Protein 2IBL (pdb70)

InterPro domains:
  IPR012473 Fibritin C-terminal [PF07921] (373-482)
  IPR012473 Fibritin C-terminal [PR01880] (372-398)
  IPR012473 Fibritin C-terminal [PR01880] (399-420)
  IPR012473 Fibritin C-terminal [PR01880] (421-442)
  IPR012473 Fibritin C-terminal [PR01880] (443-462)
  IPR012473 Fibritin C-terminal [PR01880] (463-484)

Secondary structure (DSSP, 8-state):
----PPPSEESSS--TT-EE-----TTS-----SSSS---STTTHHHHHHHHHHHHHHHHHHHHHHHHHHHHHHHHHHHTS-PPPPPP-SS--EEEETTEEEEGGGG-

Organism: Enterobacteria phage Ox2 (NCBI:txid10691)

CATH classification: 1.20.5.320

Sequence (108 aa):
DIVLNDLPFVDGPPAEGQSRISWIKNGEEILGADTQYGSEGSMNRPTVSVLRNVEVLDKNIGILKTSLETANSDIKTIQEAGYIPEAPRDGQAYVRKDGEWVLLSTFL

Radius of gyration: 30.17 Å; Cα contacts (8 Å, |Δi|>4): 89; chains: 1; bounding box: 29×30×96 Å

Structure (mmCIF, N/CA/C/O backbone):
data_2IBL
#
_entry.id   2IBL
#
_cell.length_a   53.677
_cell.length_b   53.677
_cell.length_c   106.458
_cell.angle_alpha   90.000
_cell.angle_beta   90.000
_cell.angle_gamma   120.000
#
_symmetry.space_group_name_H-M   'P 63'
#
loop_
_entity.id
_entity.type
_entity.pdbx_description
1 polymer Fibritin
2 water water
#
loop_
_atom_site.group_PDB
_atom_site.id
_atom_site.type_symbol
_atom_site.label_atom_id
_atom_site.label_alt_id
_atom_site.label_comp_id
_atom_site.label_asym_id
_atom_site.label_entity_id
_atom_site.label_seq_id
_atom_site.pdbx_PDB_ins_code
_atom_site.Cartn_x
_atom_site.Cartn_y
_atom_site.Cartn_z
_atom_site.occupancy
_atom_site.B_iso_or_equiv
_atom_site.auth_seq_id
_atom_site.auth_comp_id
_atom_site.auth_asym_id
_atom_site.auth_atom_id
_atom_site.pdbx_PDB_model_num
ATOM 1 N N . ASP A 1 13 ? 13.651 -16.599 7.174 1.00 27.00 2 ASP A N 1
ATOM 2 C CA . ASP A 1 13 ? 14.650 -17.134 6.209 1.00 26.15 2 ASP A CA 1
ATOM 3 C C . ASP A 1 13 ? 14.813 -16.186 5.022 1.00 25.50 2 ASP A C 1
ATOM 4 O O . ASP A 1 13 ? 13.959 -15.336 4.761 1.00 26.20 2 ASP A O 1
ATOM 9 N N . ILE A 1 14 ? 15.920 -16.347 4.305 1.00 23.55 3 ILE A N 1
ATOM 10 C CA . ILE A 1 14 ? 16.352 -15.369 3.320 1.00 22.52 3 ILE A CA 1
ATOM 11 C C . ILE A 1 14 ? 15.655 -15.618 1.989 1.00 21.66 3 ILE A C 1
ATOM 12 O O . ILE A 1 14 ? 15.636 -16.746 1.496 1.00 22.77 3 ILE A O 1
ATOM 17 N N . VAL A 1 15 ? 15.084 -14.560 1.419 1.00 20.80 4 VAL A N 1
ATOM 18 C CA . VAL A 1 15 ? 14.357 -14.659 0.157 1.00 20.15 4 VAL A CA 1
ATOM 19 C C . VAL A 1 15 ? 15.220 -14.112 -0.973 1.00 18.97 4 VAL A C 1
ATOM 20 O O . VAL A 1 15 ? 15.565 -12.934 -0.987 1.00 19.03 4 VAL A O 1
ATOM 24 N N . LEU A 1 16 ? 15.573 -14.994 -1.904 1.00 17.87 5 LEU A N 1
ATOM 25 C CA . LEU A 1 16 ? 16.372 -14.634 -3.073 1.00 17.49 5 LEU A CA 1
ATOM 26 C C . LEU A 1 16 ? 15.508 -14.665 -4.327 1.00 17.42 5 LEU A C 1
ATOM 27 O O . LEU A 1 16 ? 14.413 -15.239 -4.340 1.00 18.78 5 LEU A O 1
ATOM 32 N N . ASN A 1 17 ? 16.004 -14.023 -5.376 1.00 16.93 6 ASN A N 1
ATOM 33 C CA . ASN A 1 17 ? 15.340 -14.011 -6.675 1.00 17.42 6 ASN A CA 1
ATOM 34 C C . ASN A 1 17 ? 15.680 -15.283 -7.444 1.00 16.93 6 ASN A C 1
ATOM 35 O O . ASN A 1 17 ? 16.838 -15.698 -7.477 1.00 17.13 6 ASN A O 1
ATOM 40 N N . ASP A 1 18 ? 14.684 -15.906 -8.070 1.00 17.03 7 ASP A N 1
ATOM 41 C CA . ASP A 1 18 ? 14.937 -17.011 -8.994 1.00 16.74 7 ASP A CA 1
ATOM 42 C C . ASP A 1 18 ? 15.550 -16.465 -10.282 1.00 15.81 7 ASP A C 1
ATOM 43 O O . ASP A 1 18 ? 15.290 -15.326 -10.676 1.00 16.31 7 ASP A O 1
ATOM 48 N N . LEU A 1 19 ? 16.370 -17.272 -10.940 1.00 14.81 8 LEU A N 1
ATOM 49 C CA . LEU A 1 19 ? 16.922 -16.868 -12.231 1.00 14.28 8 LEU A CA 1
ATOM 50 C C . LEU A 1 19 ? 15.804 -16.776 -13.264 1.00 13.36 8 LEU A C 1
ATOM 51 O O . LEU A 1 19 ? 14.968 -17.666 -13.337 1.00 13.77 8 LEU A O 1
ATOM 56 N N . PRO A 1 20 ? 15.747 -15.677 -14.028 1.00 12.44 9 PRO A N 1
ATOM 57 C CA . PRO A 1 20 ? 14.655 -15.507 -14.998 1.00 12.62 9 PRO A CA 1
ATOM 58 C C . PRO A 1 20 ? 14.696 -16.404 -16.231 1.00 12.22 9 PRO A C 1
ATOM 59 O O . PRO A 1 20 ? 13.660 -16.598 -16.856 1.00 12.43 9 PRO A O 1
ATOM 63 N N . PHE A 1 21 ? 15.857 -16.948 -16.582 1.00 12.11 10 PHE A N 1
ATOM 64 C CA . PHE A 1 21 ? 15.988 -17.789 -17.776 1.00 12.33 10 PHE A CA 1
ATOM 65 C C . PHE A 1 21 ? 16.635 -19.118 -17.451 1.00 12.11 10 PHE A C 1
ATOM 66 O O . PHE A 1 21 ? 17.612 -19.179 -16.705 1.00 12.35 10 PHE A O 1
ATOM 74 N N . VAL A 1 22 ? 16.073 -20.184 -18.010 1.00 12.14 11 VAL A N 1
ATOM 75 C CA . VAL A 1 22 ? 16.595 -21.529 -17.790 1.00 12.64 11 VAL A CA 1
ATOM 76 C C . VAL A 1 22 ? 16.702 -22.290 -19.104 1.00 12.43 11 VAL A C 1
ATOM 77 O O . VAL A 1 22 ? 15.909 -22.087 -20.026 1.00 12.97 11 VAL A O 1
ATOM 81 N N . ASP A 1 23 ? 17.694 -23.173 -19.172 1.00 12.59 12 ASP A N 1
ATOM 82 C CA . ASP A 1 23 ? 17.872 -24.089 -20.302 1.00 13.22 12 ASP A CA 1
ATOM 83 C C . ASP A 1 23 ? 17.155 -25.404 -20.010 1.00 14.01 12 ASP A C 1
ATOM 84 O O . ASP A 1 23 ? 17.775 -26.455 -19.833 1.00 16.28 12 ASP A O 1
ATOM 89 N N . GLY A 1 24 ? 15.838 -25.328 -19.953 1.00 14.59 13 GLY A N 1
ATOM 90 C CA . GLY A 1 24 ? 15.011 -26.468 -19.608 1.00 14.32 13 GLY A CA 1
ATOM 91 C C . GLY A 1 24 ? 13.630 -25.949 -19.298 1.00 14.43 13 GLY A C 1
ATOM 92 O O . GLY A 1 24 ? 13.365 -24.752 -19.431 1.00 13.95 13 GLY A O 1
ATOM 93 N N . PRO A 1 25 ? 12.733 -26.843 -18.875 1.00 14.38 14 PRO A N 1
ATOM 94 C CA . PRO A 1 25 ? 11.389 -26.410 -18.522 1.00 14.31 14 PRO A CA 1
ATOM 95 C C . PRO A 1 25 ? 11.396 -25.358 -17.412 1.00 14.01 14 PRO A C 1
ATOM 96 O O . PRO A 1 25 ? 12.035 -25.561 -16.386 1.00 14.39 14 PRO A O 1
ATOM 100 N N . PRO A 1 26 ? 10.721 -24.225 -17.633 1.00 13.57 15 PRO A N 1
ATOM 101 C CA . PRO A 1 26 ? 10.704 -23.184 -16.603 1.00 13.65 15 PRO A CA 1
ATOM 102 C C . PRO A 1 26 ? 9.703 -23.414 -15.464 1.00 13.41 15 PRO A C 1
ATOM 103 O O . PRO A 1 26 ? 8.630 -24.004 -15.668 1.00 13.51 15 PRO A O 1
ATOM 107 N N . ALA A 1 27 ? 10.064 -22.927 -14.280 1.00 13.74 16 ALA A N 1
ATOM 108 C CA . ALA A 1 27 ? 9.144 -22.812 -13.152 1.00 14.33 16 ALA A CA 1
ATOM 109 C C . ALA A 1 27 ? 8.602 -21.386 -13.113 1.00 14.60 16 ALA A C 1
ATOM 110 O O . ALA A 1 27 ? 8.918 -20.555 -13.977 1.00 14.49 16 ALA A O 1
ATOM 112 N N . GLU A 1 28 ? 7.776 -21.101 -12.110 1.00 15.52 17 GLU A N 1
ATOM 113 C CA . GLU A 1 28 ? 7.175 -19.778 -11.980 1.00 16.57 17 GLU A CA 1
ATOM 114 C C . GLU A 1 28 ? 8.215 -18.660 -12.045 1.00 16.25 17 GLU A C 1
ATOM 115 O O . GLU A 1 28 ? 9.296 -18.752 -11.459 1.00 16.52 17 GLU A O 1
ATOM 121 N N . GLY A 1 29 ? 7.876 -17.618 -12.785 1.00 15.94 18 GLY A N 1
ATOM 122 C CA . GLY A 1 29 ? 8.754 -16.460 -12.933 1.00 15.74 18 GLY A CA 1
ATOM 123 C C . GLY A 1 29 ? 9.917 -16.681 -13.884 1.00 15.71 18 GLY A C 1
ATOM 124 O O . GLY A 1 29 ? 10.779 -15.814 -14.012 1.00 17.35 18 GLY A O 1
ATOM 125 N N . GLN A 1 30 ? 9.954 -17.831 -14.554 1.00 14.53 19 GLN A N 1
ATOM 126 C CA . GLN A 1 30 ? 11.039 -18.157 -15.471 1.00 14.23 19 GLN A CA 1
ATOM 127 C C . GLN A 1 30 ? 10.547 -18.354 -16.890 1.00 14.34 19 GLN A C 1
ATOM 128 O O . GLN A 1 30 ? 9.383 -18.688 -17.132 1.00 14.22 19 GLN A O 1
ATOM 134 N N . SER A 1 31 ? 11.461 -18.150 -17.828 1.00 14.36 20 SER A N 1
ATOM 135 C CA . SER A 1 31 ? 11.240 -18.438 -19.233 1.00 15.33 20 SER A CA 1
ATOM 136 C C . SER A 1 31 ? 12.350 -19.348 -19.723 1.00 14.79 20 SER A C 1
ATOM 137 O O . SER A 1 31 ? 13.465 -19.324 -19.203 1.00 14.53 20 SER A O 1
ATOM 140 N N . ARG A 1 32 ? 12.050 -20.142 -20.737 1.00 15.25 21 ARG A N 1
ATOM 141 C CA . ARG A 1 32 ? 13.034 -21.014 -21.339 1.00 15.49 21 ARG A CA 1
ATOM 142 C C . ARG A 1 32 ? 13.880 -20.214 -22.317 1.00 15.23 21 ARG A C 1
ATOM 143 O O . ARG A 1 32 ? 13.356 -19.518 -23.176 1.00 16.40 21 ARG A O 1
ATOM 151 N N . ILE A 1 33 ? 15.197 -20.312 -22.183 1.00 14.95 22 ILE A N 1
ATOM 152 C CA . ILE A 1 33 ? 16.114 -19.632 -23.094 1.00 15.01 22 ILE A CA 1
ATOM 153 C C . ILE A 1 33 ? 15.900 -20.122 -24.525 1.00 15.33 22 ILE A C 1
ATOM 154 O O . ILE A 1 33 ? 15.627 -21.304 -24.747 1.00 16.33 22 ILE A O 1
ATOM 16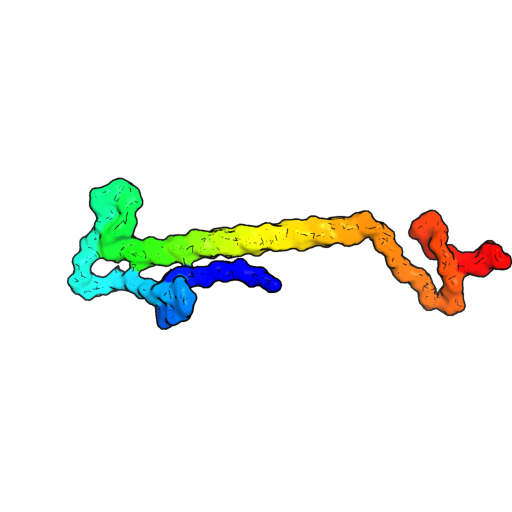3 N N . SER A 1 34 ? 16.007 -19.205 -25.481 1.00 15.49 23 SER A N 1
ATOM 164 C CA . SER A 1 34 ? 15.845 -19.534 -26.890 1.00 15.64 23 SER A CA 1
ATOM 165 C C . SER A 1 34 ? 17.198 -19.476 -27.587 1.00 15.36 23 SER A C 1
ATOM 166 O O . SER A 1 34 ? 17.693 -18.405 -27.928 1.00 15.17 23 SER A O 1
ATOM 169 N N . TRP A 1 35 ? 17.802 -20.638 -27.776 1.00 14.96 24 TRP A N 1
ATOM 170 C CA . TRP A 1 35 ? 19.084 -20.736 -28.455 1.00 15.23 24 TRP A CA 1
ATOM 171 C C . TRP A 1 35 ? 18.932 -20.394 -29.935 1.00 15.38 24 TRP A C 1
ATOM 172 O O . TRP A 1 35 ? 17.829 -20.435 -30.490 1.00 15.85 24 TRP A O 1
ATOM 183 N N . ILE A 1 36 ? 20.040 -20.040 -30.570 1.00 15.93 25 ILE A N 1
ATOM 184 C CA . ILE A 1 36 ? 20.022 -19.694 -31.988 1.00 17.04 25 ILE A CA 1
ATOM 185 C C . ILE A 1 36 ? 19.730 -20.962 -32.788 1.00 17.82 25 ILE A C 1
ATOM 186 O O . ILE A 1 36 ? 20.342 -22.006 -32.555 1.00 16.90 25 ILE A O 1
ATOM 191 N N . LYS A 1 37 ? 18.777 -20.865 -33.711 1.00 19.38 26 LYS A N 1
ATOM 192 C CA . LYS A 1 37 ? 18.321 -22.018 -34.480 1.00 20.94 26 LYS A CA 1
ATOM 193 C C . LYS A 1 37 ? 18.744 -21.911 -35.940 1.00 21.82 26 LYS A C 1
ATOM 194 O O . LYS A 1 37 ? 18.718 -20.834 -36.526 1.00 22.20 26 LYS A O 1
ATOM 200 N N . ASN A 1 38 ? 19.133 -23.036 -36.526 1.00 23.06 27 ASN A N 1
ATOM 201 C CA . ASN A 1 38 ? 19.329 -23.090 -37.972 1.00 24.05 27 ASN A CA 1
ATOM 202 C C . ASN A 1 38 ? 18.027 -22.723 -38.680 1.00 24.82 27 ASN A C 1
ATOM 203 O O . ASN A 1 38 ? 16.948 -23.133 -38.256 1.00 25.35 27 ASN A O 1
ATOM 208 N N . GLY A 1 39 ? 18.132 -21.905 -39.723 1.00 25.81 28 GLY A N 1
ATOM 209 C CA . GLY A 1 39 ? 16.961 -21.485 -40.486 1.00 26.26 28 GLY A CA 1
ATOM 210 C C . GLY A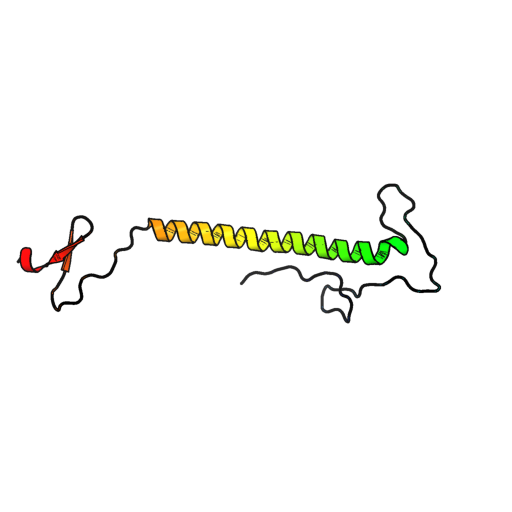 1 39 ? 16.439 -20.103 -40.139 1.00 26.94 28 GLY A C 1
ATOM 211 O O . GLY A 1 39 ? 15.836 -19.444 -40.986 1.00 27.90 28 GLY A O 1
ATOM 212 N N . GLU A 1 40 ? 16.653 -19.647 -38.905 1.00 26.98 29 GLU A N 1
ATOM 213 C CA . GLU A 1 40 ? 16.198 -18.310 -38.534 1.00 26.81 29 GLU A CA 1
ATOM 214 C C . GLU A 1 40 ? 17.187 -17.275 -39.062 1.00 26.98 29 GLU A C 1
ATOM 215 O O . GLU A 1 40 ? 18.363 -17.576 -39.280 1.00 26.81 29 GLU A O 1
ATOM 221 N N . GLU A 1 41 ? 16.699 -16.058 -39.276 1.00 27.62 30 GLU A N 1
ATOM 222 C CA . GLU A 1 41 ? 17.539 -14.975 -39.770 1.00 27.79 30 GLU A CA 1
ATOM 223 C C . GLU A 1 41 ? 18.578 -14.611 -38.710 1.00 27.60 30 GLU A C 1
ATOM 224 O O . GLU A 1 41 ? 18.236 -14.438 -37.539 1.00 27.94 30 GLU A O 1
ATOM 230 N N . ILE A 1 42 ? 19.837 -14.523 -39.131 1.00 27.34 31 ILE A N 1
ATOM 231 C CA . ILE A 1 42 ? 20.955 -14.216 -38.239 1.00 27.08 31 ILE A CA 1
ATOM 232 C C . ILE A 1 42 ? 21.185 -12.707 -38.227 1.00 26.61 31 ILE A C 1
ATOM 233 O O . ILE A 1 42 ? 21.691 -12.143 -39.198 1.00 27.03 31 ILE A O 1
ATOM 238 N N . LEU A 1 43 ? 20.806 -12.063 -37.122 1.00 25.59 32 LEU A N 1
ATOM 239 C CA . LEU A 1 43 ? 20.777 -10.601 -37.029 1.00 24.90 32 LEU A CA 1
ATOM 240 C C . LEU A 1 43 ? 21.394 -10.083 -35.737 1.00 23.89 32 LEU A C 1
ATOM 241 O O . LEU A 1 43 ? 21.443 -10.791 -34.729 1.00 23.46 32 LEU A O 1
ATOM 246 N N . GLY A 1 44 ? 21.859 -8.837 -35.784 1.00 22.82 33 GLY A N 1
ATOM 247 C CA . GLY A 1 44 ? 22.301 -8.105 -34.602 1.00 22.32 33 GLY A CA 1
ATOM 248 C C . GLY A 1 44 ? 21.393 -6.917 -34.328 1.00 21.39 33 GLY A C 1
ATOM 249 O O . GLY A 1 44 ? 20.226 -6.898 -34.737 1.00 21.17 33 GLY A O 1
ATOM 250 N N . ALA A 1 45 ? 21.937 -5.924 -33.630 1.00 20.97 34 ALA A N 1
ATOM 251 C CA . ALA A 1 45 ? 21.182 -4.743 -33.218 1.00 21.41 34 ALA A CA 1
ATOM 252 C C . ALA A 1 45 ? 21.293 -3.611 -34.236 1.00 21.53 34 ALA A C 1
ATOM 253 O O . ALA A 1 45 ? 22.261 -3.533 -34.989 1.00 21.30 34 ALA A O 1
ATOM 255 N N . ASP A 1 46 ? 20.296 -2.731 -34.229 1.00 22.14 35 ASP A N 1
ATOM 256 C CA . ASP A 1 46 ? 20.230 -1.613 -35.175 1.00 22.54 35 ASP A CA 1
ATOM 257 C C . ASP A 1 46 ? 20.535 -0.251 -34.540 1.00 22.54 35 ASP A C 1
ATOM 258 O O . ASP A 1 46 ? 20.486 0.768 -35.230 1.00 22.68 35 ASP A O 1
ATOM 263 N N . THR A 1 47 ? 20.833 -0.229 -33.242 1.00 22.04 36 THR A N 1
ATOM 264 C CA . THR A 1 47 ? 21.292 0.983 -32.559 1.00 21.92 36 THR A CA 1
ATOM 265 C C . THR A 1 47 ? 22.589 0.695 -31.822 1.00 21.87 36 THR A C 1
ATOM 266 O O . THR A 1 47 ? 22.973 -0.466 -31.666 1.00 21.69 36 THR A O 1
ATOM 270 N N . GLN A 1 48 ? 23.255 1.740 -31.339 1.00 21.58 37 GLN A N 1
ATOM 271 C CA . GLN A 1 48 ? 24.577 1.560 -30.741 1.00 22.15 37 GLN A CA 1
ATOM 272 C C . GLN A 1 48 ? 24.534 0.840 -29.396 1.00 21.86 37 GLN A C 1
ATOM 273 O O . GLN A 1 48 ? 25.526 0.227 -29.002 1.00 22.78 37 GLN A O 1
ATOM 284 N N . TYR A 1 49 ? 23.404 0.897 -28.699 1.00 21.41 38 TYR A N 1
ATOM 285 C CA . TYR A 1 49 ? 23.301 0.216 -27.400 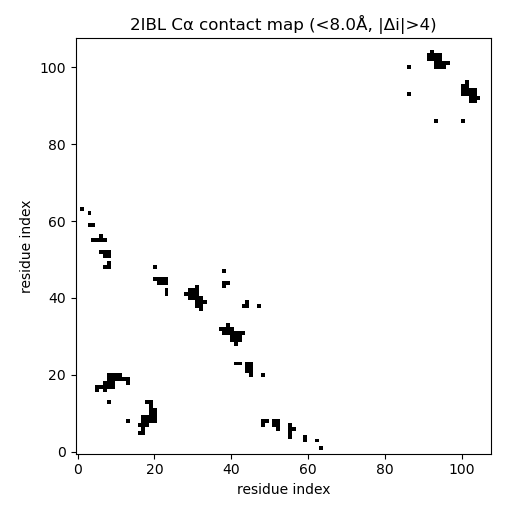1.00 21.20 38 TYR A CA 1
ATOM 286 C C . TYR A 1 49 ? 22.165 -0.811 -27.297 1.00 20.44 38 TYR A C 1
ATOM 287 O O . TYR A 1 49 ? 21.989 -1.427 -26.243 1.00 20.68 38 TYR A O 1
ATOM 296 N N . GLY A 1 50 ? 21.433 -1.040 -28.382 1.00 18.89 39 GLY A N 1
ATOM 297 C CA . GLY A 1 50 ? 20.387 -2.057 -28.397 1.00 18.39 39 GLY A CA 1
ATOM 298 C C . GLY A 1 50 ? 20.959 -3.461 -28.345 1.00 17.45 39 GLY A C 1
ATOM 299 O O . GLY A 1 50 ? 22.098 -3.690 -28.732 1.00 16.77 39 GLY A O 1
ATOM 300 N N . SER A 1 51 ? 20.154 -4.397 -27.861 1.00 17.07 40 SER A N 1
ATOM 301 C CA . SER A 1 51 ? 20.587 -5.780 -27.711 1.00 17.21 40 SER A CA 1
ATOM 302 C C . SER A 1 51 ? 19.762 -6.746 -28.548 1.00 17.26 40 SER A C 1
ATOM 303 O O . SER A 1 51 ? 19.822 -7.953 -28.334 1.00 16.87 40 SER A O 1
ATOM 306 N N . GLU A 1 52 ? 19.001 -6.229 -29.509 1.00 17.75 41 GLU A N 1
ATOM 307 C CA . GLU A 1 52 ? 18.135 -7.081 -30.314 1.00 18.50 41 GLU A CA 1
ATOM 308 C C . GLU A 1 52 ? 18.935 -7.894 -31.331 1.00 18.26 41 GLU A C 1
ATOM 309 O O . GLU A 1 52 ? 20.119 -7.641 -31.567 1.00 17.65 41 GLU A O 1
ATOM 315 N N . GLY A 1 53 ? 18.272 -8.884 -31.917 1.00 18.26 42 GLY A N 1
ATOM 316 C CA . GLY A 1 53 ? 18.875 -9.723 -32.940 1.00 18.53 42 GLY A CA 1
ATOM 317 C C . GLY A 1 53 ? 19.211 -11.100 -32.410 1.00 18.31 42 GLY A C 1
ATOM 318 O O . GLY A 1 53 ? 19.671 -11.251 -31.267 1.00 17.75 42 GLY A O 1
ATOM 319 N N . SER A 1 54 ? 18.996 -12.108 -33.252 1.00 18.38 43 SER A N 1
ATOM 320 C CA . SER A 1 54 ? 19.210 -13.497 -32.873 1.00 18.69 43 SER A CA 1
ATOM 321 C C . SER A 1 54 ? 20.634 -13.769 -32.386 1.00 18.49 43 SER A C 1
ATOM 322 O O . SER A 1 54 ? 20.827 -14.560 -31.469 1.00 18.36 43 SER A O 1
ATOM 325 N N . MET A 1 55 ? 21.631 -13.115 -32.976 1.00 18.40 44 MET A N 1
ATOM 326 C CA . MET A 1 55 ? 23.025 -13.330 -32.567 1.00 18.69 44 MET A CA 1
ATOM 327 C C . MET A 1 55 ? 23.297 -12.937 -31.114 1.00 17.24 44 MET A C 1
ATOM 328 O O . MET A 1 55 ? 24.216 -13.465 -30.498 1.00 16.97 44 MET A O 1
ATOM 333 N N . ASN A 1 56 ? 22.504 -12.010 -30.585 1.00 15.67 45 ASN A N 1
ATOM 334 C CA . ASN A 1 56 ? 22.638 -11.561 -29.198 1.00 15.37 45 ASN A CA 1
ATOM 335 C C . ASN A 1 56 ? 21.715 -12.289 -28.229 1.00 14.95 45 ASN A C 1
ATOM 336 O O . ASN A 1 56 ? 21.923 -12.224 -27.019 1.00 14.65 45 ASN A O 1
ATOM 341 N N . ARG A 1 57 ? 20.703 -12.976 -28.749 1.00 14.93 46 ARG A N 1
ATOM 342 C CA . ARG A 1 57 ? 19.534 -13.324 -27.943 1.00 14.90 46 ARG A CA 1
ATOM 343 C C . ARG A 1 57 ? 19.824 -14.205 -26.715 1.00 14.53 46 ARG A C 1
ATOM 344 O O . ARG A 1 57 ? 19.466 -13.826 -25.602 1.00 14.05 46 ARG A O 1
ATOM 352 N N . PRO A 1 58 ? 20.444 -15.379 -26.903 1.00 14.40 47 PRO A N 1
ATOM 353 C CA . PRO A 1 58 ? 20.703 -16.172 -25.696 1.00 14.36 47 PRO A CA 1
ATOM 354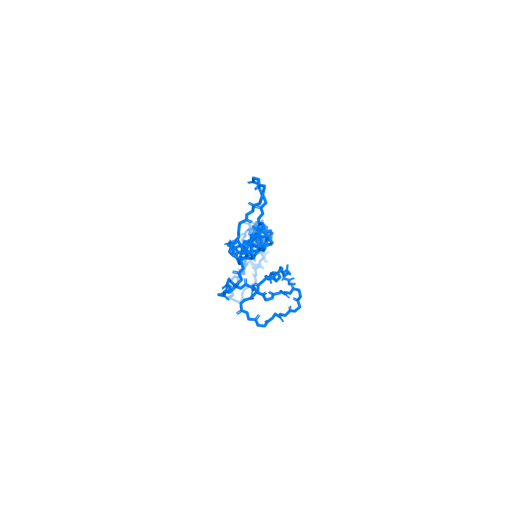 C C . PRO A 1 58 ? 21.690 -15.510 -24.730 1.00 13.58 47 PRO A C 1
ATOM 355 O O . PRO A 1 58 ? 21.553 -15.662 -23.517 1.00 13.20 47 PRO A O 1
ATOM 359 N N . THR A 1 59 ? 22.662 -14.770 -25.258 1.00 13.16 48 THR A N 1
ATOM 360 C CA . THR A 1 59 ? 23.622 -14.068 -24.411 1.00 12.91 48 THR A CA 1
ATOM 361 C C . THR A 1 59 ? 22.946 -13.009 -23.535 1.00 11.98 48 THR A C 1
ATOM 362 O O . THR A 1 59 ? 23.294 -12.862 -22.369 1.00 11.62 48 THR A O 1
ATOM 366 N N . VAL A 1 60 ? 21.967 -12.299 -24.093 1.00 11.55 49 VAL A N 1
ATOM 367 C CA . VAL A 1 60 ? 21.168 -11.349 -23.325 1.00 11.96 49 VAL A CA 1
ATOM 368 C C . VAL A 1 60 ? 20.484 -12.053 -22.155 1.00 11.35 49 VAL A C 1
ATOM 369 O O . VAL A 1 60 ? 20.503 -11.570 -21.024 1.00 10.99 49 VAL A O 1
ATOM 373 N N . SER A 1 61 ? 19.884 -13.205 -22.419 1.00 11.34 50 SER A N 1
ATOM 374 C CA . SER A 1 61 ? 19.219 -13.955 -21.359 1.00 11.31 50 SER A CA 1
ATOM 375 C C . SER A 1 61 ? 20.191 -14.419 -20.266 1.00 10.69 50 SER A C 1
ATOM 376 O O . SER A 1 61 ? 19.871 -14.367 -19.077 1.00 10.25 50 SER A O 1
ATOM 379 N N . VAL A 1 62 ? 21.380 -14.864 -20.660 1.00 10.45 51 VAL A N 1
ATOM 380 C CA . VAL A 1 62 ? 22.384 -15.239 -19.683 1.00 10.21 51 VAL A CA 1
ATOM 381 C C . VAL A 1 62 ? 22.786 -14.017 -18.848 1.00 10.04 51 VAL A C 1
ATOM 382 O O . VAL A 1 62 ? 22.940 -14.124 -17.632 1.00 9.97 51 VAL A O 1
ATOM 386 N N . LEU A 1 63 ? 22.917 -12.851 -19.484 1.00 9.84 52 LEU A N 1
ATOM 387 C CA . LEU A 1 63 ? 23.210 -11.630 -18.736 1.00 10.25 52 LEU A CA 1
ATOM 388 C C . LEU A 1 63 ? 22.089 -11.276 -17.755 1.00 9.89 52 LEU A C 1
ATOM 389 O O . LEU A 1 63 ? 22.366 -10.854 -16.639 1.00 9.94 52 LEU A O 1
ATOM 394 N N . ARG A 1 64 ? 20.830 -11.446 -18.154 1.00 9.84 53 ARG A N 1
ATOM 395 C CA . ARG A 1 64 ? 19.726 -11.227 -17.217 1.00 10.12 53 ARG A CA 1
ATOM 396 C C . ARG A 1 64 ? 19.919 -12.085 -15.963 1.00 9.77 53 ARG A C 1
ATOM 397 O O . ARG A 1 64 ? 19.695 -11.635 -14.837 1.00 10.34 53 ARG A O 1
ATOM 405 N N . ASN A 1 65 ? 20.338 -13.328 -16.160 1.00 9.60 54 ASN A N 1
ATOM 406 C CA . ASN A 1 65 ? 20.621 -14.196 -15.029 1.00 9.65 54 ASN A CA 1
ATOM 407 C C . ASN A 1 65 ? 21.771 -13.682 -14.169 1.00 9.46 54 ASN A C 1
ATOM 408 O O . ASN A 1 65 ? 21.697 -13.711 -12.942 1.00 9.82 54 ASN A O 1
ATOM 413 N N . VAL A 1 66 ? 22.838 -13.234 -14.820 1.00 9.26 55 VAL A N 1
ATOM 414 C CA . VAL A 1 66 ? 23.989 -12.681 -14.114 1.00 9.92 55 VAL A CA 1
ATOM 415 C C . VAL A 1 66 ? 23.613 -11.476 -13.250 1.00 10.00 55 VAL A C 1
ATOM 416 O O . VAL A 1 66 ? 24.086 -11.353 -12.123 1.00 10.04 55 VAL A O 1
ATOM 420 N N . GLU A 1 67 ? 22.763 -10.595 -13.775 1.00 9.89 56 GLU A N 1
ATOM 421 C CA . GLU A 1 67 ? 22.301 -9.437 -13.012 1.00 10.42 56 GLU A CA 1
ATOM 422 C C . GLU A 1 67 ? 21.547 -9.866 -11.754 1.00 10.54 56 GLU A C 1
ATOM 423 O O . GLU A 1 67 ? 21.708 -9.276 -10.690 1.00 11.49 56 GLU A O 1
ATOM 429 N N . VAL A 1 68 ? 20.721 -10.897 -11.872 1.00 10.36 57 VAL A N 1
ATOM 430 C CA . VAL A 1 68 ? 19.983 -11.425 -10.727 1.00 11.02 57 VAL A CA 1
ATOM 431 C C . VAL A 1 68 ? 20.919 -12.090 -9.700 1.00 10.75 57 VAL A C 1
ATOM 432 O O . VAL A 1 68 ? 20.745 -11.910 -8.493 1.00 11.09 57 VAL A O 1
ATOM 436 N N . LEU A 1 69 ? 21.920 -12.827 -10.167 1.00 10.76 58 LEU A N 1
ATOM 437 C CA . LEU A 1 69 ? 22.913 -13.396 -9.252 1.00 11.09 58 LEU A CA 1
ATOM 438 C C . LEU A 1 69 ? 23.631 -12.306 -8.458 1.00 11.00 58 LEU A C 1
ATOM 439 O O . LEU A 1 69 ? 23.852 -12.447 -7.255 1.00 10.81 58 LEU A O 1
ATOM 444 N N . ASP A 1 70 ? 23.992 -11.221 -9.138 1.00 11.00 59 ASP A N 1
ATOM 445 C CA . ASP A 1 70 ? 24.626 -10.080 -8.486 1.00 11.62 59 ASP A CA 1
ATOM 446 C C . ASP A 1 70 ? 23.733 -9.520 -7.381 1.00 11.84 59 ASP A C 1
ATOM 447 O O . ASP A 1 70 ? 24.198 -9.251 -6.278 1.00 12.12 59 ASP A O 1
ATOM 452 N N . LYS A 1 71 ? 22.447 -9.371 -7.665 1.00 12.01 60 LYS A N 1
ATOM 453 C CA . LYS A 1 71 ? 21.506 -8.901 -6.648 1.00 13.10 60 LYS A CA 1
ATOM 454 C C . LYS A 1 71 ? 21.384 -9.879 -5.480 1.00 12.06 60 LYS A C 1
ATOM 455 O O . LYS A 1 71 ? 21.336 -9.470 -4.322 1.00 12.30 60 LYS A O 1
ATOM 461 N N . ASN A 1 72 ? 21.328 -11.171 -5.784 1.00 11.27 61 ASN A N 1
ATOM 462 C CA . ASN A 1 72 ? 21.238 -12.188 -4.727 1.00 11.49 61 ASN A CA 1
ATOM 463 C C . ASN A 1 72 ? 22.463 -12.204 -3.811 1.00 11.48 61 ASN A C 1
ATOM 464 O O . ASN A 1 72 ? 22.337 -12.348 -2.591 1.00 11.78 61 ASN A O 1
ATOM 469 N N . ILE A 1 73 ? 23.643 -12.035 -4.398 1.00 11.60 62 ILE A N 1
ATOM 470 C CA . ILE A 1 73 ? 24.863 -11.912 -3.619 1.00 11.94 62 ILE A CA 1
ATOM 471 C C . ILE A 1 73 ? 24.768 -10.703 -2.685 1.00 12.16 62 ILE A C 1
ATOM 472 O O . ILE A 1 73 ? 25.182 -10.782 -1.530 1.00 12.48 62 ILE A O 1
ATOM 477 N N . GLY A 1 74 ? 24.194 -9.603 -3.166 1.00 12.38 63 GLY A N 1
ATOM 478 C CA . GLY A 1 74 ? 23.986 -8.421 -2.334 1.00 12.71 63 GLY A CA 1
ATOM 479 C C . GLY A 1 74 ? 23.043 -8.675 -1.164 1.00 12.89 63 GLY A C 1
ATOM 480 O O . GLY A 1 74 ? 23.258 -8.167 -0.061 1.00 13.53 63 GLY A O 1
ATOM 481 N N . ILE A 1 75 ? 21.996 -9.462 -1.387 1.00 13.26 64 ILE A N 1
ATOM 482 C CA . ILE A 1 75 ? 21.064 -9.807 -0.318 1.00 13.41 64 ILE A CA 1
ATOM 483 C C . ILE A 1 75 ? 21.783 -10.628 0.758 1.00 13.05 64 ILE A C 1
ATOM 484 O O . ILE A 1 75 ? 21.636 -10.376 1.965 1.00 13.32 64 ILE A O 1
ATOM 489 N N . LEU A 1 76 ? 22.590 -11.592 0.329 1.00 13.04 65 LEU A N 1
ATOM 490 C CA . LEU A 1 76 ? 23.381 -12.373 1.284 1.00 13.05 65 LEU A CA 1
ATOM 491 C C . LEU A 1 76 ? 24.385 -11.507 2.035 1.00 12.90 65 LEU A C 1
ATOM 492 O O . LEU A 1 76 ? 24.556 -11.659 3.248 1.00 12.97 65 LEU A O 1
ATOM 497 N N . LYS A 1 77 ? 25.024 -10.583 1.326 1.00 13.24 66 LYS A N 1
ATOM 498 C CA . LYS A 1 77 ? 25.995 -9.684 1.946 1.00 13.76 66 LYS A CA 1
ATOM 499 C C . LYS A 1 77 ? 25.367 -8.877 3.082 1.00 13.60 66 LYS A C 1
ATOM 500 O O . LYS A 1 77 ? 25.941 -8.774 4.165 1.00 13.34 66 LYS A O 1
ATOM 506 N N . THR A 1 78 ? 24.191 -8.312 2.844 1.00 13.86 67 THR A N 1
ATOM 507 C CA . THR A 1 78 ? 23.506 -7.516 3.860 1.00 14.30 67 THR A CA 1
ATOM 508 C C . THR A 1 78 ? 23.184 -8.364 5.091 1.00 13.95 67 THR A C 1
ATOM 509 O O . THR A 1 78 ? 23.410 -7.940 6.229 1.00 14.50 67 THR A O 1
ATOM 513 N N . SER A 1 79 ? 22.669 -9.567 4.871 1.00 13.32 68 SER A N 1
ATOM 514 C CA . SER A 1 79 ? 22.345 -10.459 5.975 1.00 13.29 68 SER A CA 1
ATOM 515 C C . SER A 1 79 ? 23.606 -10.867 6.747 1.00 12.94 68 SER A C 1
ATOM 516 O O . SER A 1 79 ? 23.607 -10.895 7.979 1.00 12.85 68 SER A O 1
ATOM 519 N N . LEU A 1 80 ? 24.684 -11.159 6.030 1.00 12.75 69 LEU A N 1
ATOM 520 C CA . LEU A 1 80 ? 25.944 -11.553 6.662 1.00 13.05 69 LEU A CA 1
ATOM 521 C C . LEU A 1 80 ? 26.569 -10.388 7.445 1.00 13.21 69 LEU A C 1
ATOM 522 O O . LEU A 1 80 ? 27.125 -10.593 8.525 1.00 13.07 69 LEU A O 1
ATOM 527 N N . GLU A 1 81 ? 26.474 -9.168 6.923 1.00 13.38 70 GLU A N 1
ATOM 528 C CA . GLU A 1 81 ? 26.952 -7.999 7.665 1.00 14.24 70 GLU A CA 1
ATOM 529 C C . GLU A 1 81 ? 26.202 -7.832 8.988 1.00 14.03 70 GLU A C 1
ATOM 530 O O . GLU A 1 81 ? 26.806 -7.513 10.010 1.00 13.95 70 GLU A O 1
ATOM 536 N N . THR A 1 82 ? 24.899 -8.072 8.975 1.00 13.91 71 THR A N 1
ATOM 537 C CA . THR A 1 82 ? 24.104 -8.047 10.201 1.00 14.16 71 THR A CA 1
ATOM 538 C C . THR A 1 82 ? 24.529 -9.161 11.157 1.00 13.93 71 THR A C 1
ATOM 539 O O . THR A 1 82 ? 24.663 -8.932 12.359 1.00 13.91 71 THR A O 1
ATOM 543 N N . ALA A 1 83 ? 24.773 -10.357 10.632 1.00 13.20 72 ALA A N 1
ATOM 544 C CA . ALA A 1 83 ? 25.252 -11.453 11.464 1.00 13.09 72 ALA A CA 1
ATOM 545 C C . ALA A 1 83 ? 26.586 -11.092 12.105 1.00 13.04 72 ALA A C 1
ATOM 546 O O . ALA A 1 83 ? 26.792 -11.317 13.298 1.00 12.96 72 ALA A O 1
ATOM 548 N N . ASN A 1 84 ? 27.492 -10.531 11.312 1.00 13.04 73 ASN A N 1
ATOM 549 C CA . ASN A 1 84 ? 28.801 -10.145 11.810 1.00 13.33 73 ASN A CA 1
ATOM 550 C C . ASN A 1 84 ? 2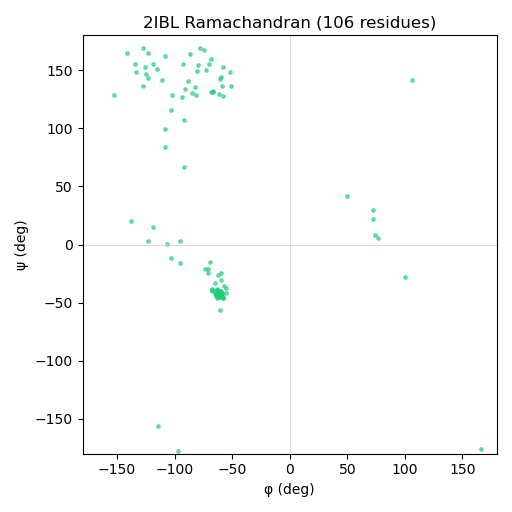8.698 -9.107 12.925 1.00 13.34 73 ASN A C 1
ATOM 551 O O . ASN A 1 84 ? 29.399 -9.205 13.935 1.00 13.28 73 ASN A O 1
ATOM 556 N N . SER A 1 85 ? 27.813 -8.135 12.756 1.00 13.69 74 SER A N 1
ATOM 557 C CA . SER A 1 85 ? 27.608 -7.114 13.790 1.00 14.03 74 SER A CA 1
ATOM 558 C C . SER A 1 85 ? 26.969 -7.716 15.052 1.00 13.75 74 SER A C 1
ATOM 559 O O . SER A 1 85 ? 27.343 -7.358 16.179 1.00 14.12 74 SER A O 1
ATOM 566 N N . ASP A 1 86 ? 26.023 -8.631 14.867 1.00 13.16 75 ASP A N 1
ATOM 567 C CA . ASP A 1 86 ? 25.380 -9.309 15.998 1.00 13.40 75 ASP A CA 1
ATOM 568 C C . ASP A 1 86 ? 26.386 -10.157 16.786 1.00 12.95 75 ASP A C 1
ATOM 569 O O . ASP A 1 86 ? 26.349 -10.185 18.018 1.00 13.03 75 ASP A O 1
ATOM 574 N N . ILE A 1 87 ? 27.279 -10.835 16.071 1.00 12.81 76 ILE A N 1
ATOM 575 C CA . ILE A 1 87 ? 28.336 -11.616 16.694 1.00 12.92 76 ILE A CA 1
ATOM 576 C C . ILE A 1 87 ? 29.277 -10.709 17.492 1.00 13.10 76 ILE A C 1
ATOM 577 O O . ILE A 1 87 ? 29.616 -11.016 18.631 1.00 12.69 76 ILE A O 1
ATOM 582 N N . LYS A 1 88 ? 29.681 -9.586 16.904 1.00 13.62 77 LYS A N 1
ATOM 583 C CA . LYS A 1 88 ? 30.574 -8.647 17.585 1.00 14.19 77 LYS A CA 1
ATOM 584 C C . LYS A 1 88 ? 29.932 -8.134 18.873 1.00 13.82 77 LYS A C 1
ATOM 585 O O . LYS A 1 88 ? 30.596 -8.051 19.908 1.00 14.30 77 LYS A O 1
ATOM 591 N N . THR A 1 89 ? 28.643 -7.829 18.822 1.00 13.91 78 THR A N 1
ATOM 592 C CA . THR A 1 89 ? 27.912 -7.397 20.014 1.00 14.32 78 THR A CA 1
ATOM 593 C C . THR A 1 89 ? 27.935 -8.469 21.111 1.00 14.07 78 THR A C 1
ATOM 594 O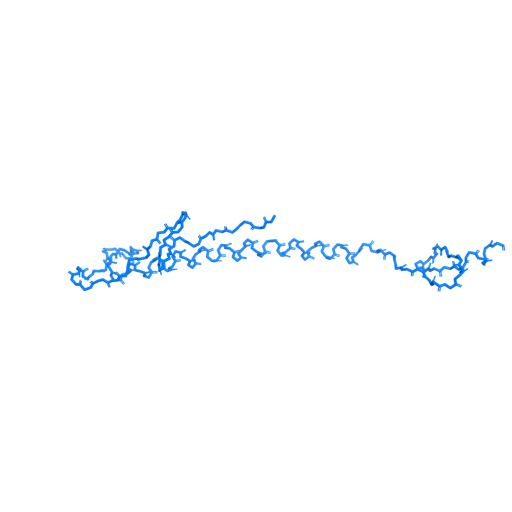 O . THR A 1 89 ? 28.176 -8.165 22.279 1.00 14.47 78 THR A O 1
ATOM 598 N N . ILE A 1 90 ? 27.704 -9.724 20.740 1.00 13.80 79 ILE A N 1
ATOM 599 C CA . ILE A 1 90 ? 27.759 -10.823 21.706 1.00 13.91 79 ILE A CA 1
ATOM 600 C C . ILE A 1 90 ? 29.167 -10.957 22.296 1.00 14.06 79 ILE A C 1
ATOM 601 O O . ILE A 1 90 ? 29.335 -11.118 23.508 1.00 13.90 79 ILE A O 1
ATOM 606 N N . GLN A 1 91 ? 30.182 -10.875 21.441 1.00 14.25 80 GLN A N 1
ATOM 607 C CA . GLN A 1 91 ? 31.578 -10.963 21.883 1.00 15.10 80 GLN A CA 1
ATOM 608 C C . GLN A 1 91 ? 31.946 -9.869 22.883 1.00 15.61 80 GLN A C 1
ATOM 609 O O . GLN A 1 91 ? 32.796 -10.092 23.750 1.00 17.34 80 GLN A O 1
ATOM 615 N N . GLU A 1 92 ? 31.301 -8.711 22.759 1.00 15.78 81 GLU A N 1
ATOM 616 C CA . GLU A 1 92 ? 31.578 -7.533 23.595 1.00 15.98 81 GLU A CA 1
ATOM 617 C C . GLU A 1 92 ? 30.640 -7.412 24.794 1.00 15.75 81 GLU A C 1
ATOM 618 O O . GLU A 1 92 ? 30.728 -6.449 25.561 1.00 16.49 81 GLU A O 1
ATOM 624 N N . ALA A 1 93 ? 29.751 -8.383 24.970 1.00 14.59 82 ALA A N 1
ATOM 625 C CA . ALA A 1 93 ? 28.720 -8.284 25.989 1.00 14.37 82 ALA A CA 1
ATOM 626 C C . ALA A 1 93 ? 29.266 -8.475 27.398 1.00 13.69 82 ALA A C 1
ATOM 627 O O . ALA A 1 93 ? 28.620 -8.063 28.360 1.00 14.72 82 ALA A O 1
ATOM 629 N N . GLY A 1 94 ? 30.425 -9.116 27.524 1.00 13.06 83 GLY A N 1
ATOM 630 C CA . GLY A 1 94 ? 30.976 -9.437 28.839 1.00 13.07 83 GLY A CA 1
ATOM 631 C C . GLY A 1 94 ? 30.237 -10.547 29.568 1.00 12.54 83 GLY A C 1
ATOM 632 O O . GLY A 1 94 ? 30.206 -10.563 30.796 1.00 12.95 83 GLY A O 1
ATOM 633 N N . TYR A 1 95 ? 29.650 -11.484 28.826 1.00 11.89 84 TYR A N 1
ATOM 634 C CA . TYR A 1 95 ? 28.995 -12.617 29.462 1.00 12.24 84 T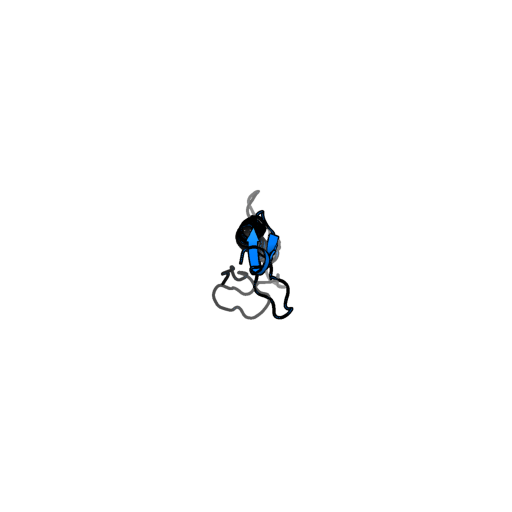YR A CA 1
ATOM 635 C C . TYR A 1 95 ? 29.994 -13.404 30.306 1.00 12.95 84 TYR A C 1
ATOM 636 O O . TYR A 1 95 ? 31.164 -13.524 29.964 1.00 13.57 84 TYR A O 1
ATOM 645 N N . ILE A 1 96 ? 29.513 -13.923 31.425 1.00 14.40 85 ILE A N 1
ATOM 646 C CA . ILE A 1 96 ? 30.357 -14.587 32.416 1.00 14.98 85 ILE A CA 1
ATOM 647 C C . ILE A 1 96 ? 30.452 -16.084 32.134 1.00 14.87 85 ILE A C 1
ATOM 648 O O . ILE A 1 96 ? 29.431 -16.739 31.929 1.00 15.23 85 ILE A O 1
ATOM 653 N N . PRO A 1 97 ? 31.675 -16.638 32.179 1.00 15.54 86 PRO A N 1
ATOM 654 C CA . PRO A 1 97 ? 31.843 -18.075 32.021 1.00 14.98 86 PRO A CA 1
ATOM 655 C C . PRO A 1 97 ? 31.489 -18.836 33.295 1.00 14.03 86 PRO A C 1
ATOM 656 O O . PRO A 1 97 ? 31.314 -18.246 34.352 1.00 14.70 86 PRO A O 1
ATOM 660 N N . GLU A 1 98 ? 31.402 -20.149 33.174 1.00 12.88 87 GLU A N 1
ATOM 661 C CA . GLU A 1 98 ? 31.071 -21.021 34.284 1.00 12.92 87 GLU A CA 1
ATOM 662 C C . GLU A 1 98 ? 32.062 -20.869 35.442 1.00 12.63 87 GLU A C 1
ATOM 663 O O . GLU A 1 98 ? 33.217 -20.491 35.237 1.00 13.53 87 GLU A O 1
ATOM 669 N N . ALA A 1 99 ? 31.587 -21.144 36.650 1.00 12.15 88 ALA A N 1
ATOM 670 C CA . ALA A 1 99 ? 32.438 -21.244 37.837 1.00 12.60 88 ALA A CA 1
ATOM 671 C C . ALA A 1 99 ? 32.989 -22.670 37.952 1.00 12.93 88 ALA A C 1
ATOM 672 O O . ALA A 1 99 ? 32.476 -23.582 37.313 1.00 13.38 88 ALA A O 1
ATOM 674 N N . PRO A 1 100 ? 34.041 -22.877 38.769 1.00 13.66 89 PRO A N 1
ATOM 675 C CA . PRO A 1 100 ? 34.504 -24.249 38.974 1.00 14.78 89 PRO A CA 1
ATOM 676 C C . PRO A 1 100 ? 33.361 -25.167 39.393 1.00 15.42 89 PRO A C 1
ATOM 677 O O . PRO A 1 100 ? 32.409 -24.725 40.047 1.00 15.13 89 PRO A O 1
ATOM 681 N N . ARG A 1 101 ? 33.453 -26.433 38.995 1.00 16.53 90 ARG A N 1
ATOM 682 C CA . ARG A 1 101 ? 32.500 -27.459 39.391 1.00 17.99 90 ARG A CA 1
ATOM 683 C C . ARG A 1 101 ? 33.225 -28.370 40.384 1.00 18.43 90 ARG A C 1
ATOM 684 O O . ARG A 1 101 ? 33.786 -29.407 40.011 1.00 19.59 90 ARG A O 1
ATOM 697 N N . ASP A 1 102 ? 33.232 -27.962 41.646 1.00 18.73 91 ASP A N 1
ATOM 698 C CA . ASP A 1 102 ? 34.059 -28.615 42.664 1.00 18.93 91 ASP A CA 1
ATOM 699 C C . ASP A 1 102 ? 33.326 -28.807 43.996 1.00 19.27 91 ASP A C 1
ATOM 700 O O . ASP A 1 102 ? 33.958 -28.987 45.044 1.00 20.24 91 ASP A O 1
ATOM 705 N N . GLY A 1 103 ? 31.997 -28.767 43.961 1.00 19.06 92 GLY A N 1
ATOM 706 C CA . GLY A 1 103 ? 31.190 -28.892 45.162 1.00 19.00 92 GLY A CA 1
ATOM 707 C C . GLY A 1 103 ? 31.177 -27.683 46.080 1.00 18.89 92 GLY A C 1
ATOM 708 O O . GLY A 1 103 ? 30.637 -27.758 47.180 1.00 20.09 92 GLY A O 1
ATOM 709 N N . GLN A 1 104 ? 31.757 -26.568 45.635 1.00 18.25 93 GLN A N 1
ATOM 710 C CA . GLN A 1 104 ? 31.814 -25.348 46.430 1.00 17.69 93 GLN A CA 1
ATOM 711 C C . GLN A 1 104 ? 31.000 -24.246 45.757 1.00 16.13 93 GLN A C 1
ATOM 712 O O . GLN A 1 104 ? 30.866 -24.215 44.530 1.00 15.64 93 GLN A O 1
ATOM 718 N N . ALA A 1 105 ? 30.473 -23.343 46.578 1.00 15.22 94 ALA A N 1
ATOM 719 C CA . ALA A 1 105 ? 29.698 -22.192 46.099 1.00 14.51 94 ALA A CA 1
ATOM 720 C C . ALA A 1 105 ? 30.596 -20.997 45.798 1.00 13.71 94 ALA A C 1
ATOM 721 O O . ALA A 1 105 ? 31.546 -20.708 46.544 1.00 13.76 94 ALA A O 1
ATOM 723 N N . TYR A 1 106 ? 30.271 -20.296 44.712 1.00 12.85 95 TYR A N 1
ATOM 724 C CA . TYR A 1 106 ? 31.028 -19.139 44.245 1.00 12.56 95 TYR A CA 1
ATOM 725 C C . TYR A 1 106 ? 30.155 -17.896 44.097 1.00 11.86 95 TYR A C 1
ATOM 726 O O . TYR A 1 106 ? 28.966 -17.986 43.762 1.00 11.38 95 TYR A O 1
ATOM 735 N N . VAL A 1 107 ? 30.777 -16.748 44.356 1.00 11.83 96 VAL A N 1
ATOM 736 C CA . VAL A 1 107 ? 30.183 -15.438 44.156 1.00 12.06 96 VAL A CA 1
ATOM 737 C C . VAL A 1 107 ? 31.078 -14.640 43.206 1.00 11.60 96 VAL A C 1
ATOM 738 O O . VAL A 1 107 ? 32.218 -15.022 42.950 1.00 11.79 96 VAL A O 1
ATOM 742 N N . ARG A 1 108 ? 30.561 -13.545 42.666 1.00 11.67 97 ARG A N 1
ATOM 743 C CA . ARG A 1 108 ? 31.259 -12.809 41.617 1.00 12.05 97 ARG A CA 1
ATOM 744 C C . ARG A 1 108 ? 31.918 -11.563 42.196 1.00 12.35 97 ARG A C 1
ATOM 745 O O . ARG A 1 108 ? 31.265 -10.770 42.871 1.00 12.54 97 ARG A O 1
ATOM 753 N N . LYS A 1 109 ? 33.212 -11.389 41.926 1.00 13.28 98 LYS A N 1
ATOM 754 C CA . LYS A 1 109 ? 33.971 -10.248 42.453 1.00 14.14 98 LYS A CA 1
ATOM 755 C C . LYS A 1 109 ? 35.119 -9.924 41.507 1.00 14.13 98 LYS A C 1
ATOM 756 O O . LYS A 1 109 ? 35.892 -10.814 41.132 1.00 13.94 98 LYS A O 1
ATOM 764 N N . ASP A 1 110 ? 35.226 -8.654 41.119 1.00 14.54 99 ASP A N 1
ATOM 765 C CA . ASP A 1 110 ? 36.329 -8.174 40.277 1.00 14.97 99 ASP A CA 1
ATOM 766 C C . ASP A 1 110 ? 36.548 -9.039 39.033 1.00 14.99 99 ASP A C 1
ATOM 767 O O . ASP A 1 110 ? 37.684 -9.331 38.648 1.00 15.99 99 ASP A O 1
ATOM 772 N N . GLY A 1 111 ? 35.452 -9.442 38.397 1.00 14.08 100 GLY A N 1
ATOM 773 C CA . GLY A 1 111 ? 35.524 -10.198 37.153 1.00 14.44 100 GLY A CA 1
ATOM 774 C C . GLY A 1 111 ? 35.999 -11.628 37.305 1.00 14.10 100 GLY A C 1
ATOM 775 O O . GLY A 1 111 ? 36.463 -12.235 36.345 1.00 14.86 100 GLY A O 1
ATOM 776 N N . GLU A 1 112 ? 35.862 -12.180 38.508 1.00 13.40 101 GLU A N 1
ATOM 777 C CA . GLU A 1 112 ? 36.272 -13.550 38.789 1.00 13.85 101 GLU A CA 1
ATOM 778 C C . GLU A 1 112 ? 35.287 -14.227 39.720 1.00 13.11 101 GLU A C 1
ATOM 779 O O . GLU A 1 112 ? 34.460 -13.574 40.359 1.00 13.12 101 GLU A O 1
ATOM 785 N N . TRP A 1 113 ? 35.384 -15.547 39.790 1.00 12.72 102 TRP A N 1
ATOM 786 C CA . TRP A 1 113 ? 34.611 -16.331 40.734 1.00 12.99 102 TRP A CA 1
ATOM 787 C C . TRP A 1 113 ? 35.435 -16.544 41.998 1.00 13.18 102 TRP A C 1
ATOM 788 O O . TRP A 1 113 ? 36.575 -17.020 41.940 1.00 14.24 102 TRP A O 1
ATOM 799 N N . VAL A 1 114 ? 34.850 -16.190 43.136 1.00 13.22 103 VAL A N 1
ATOM 800 C CA . VAL A 1 114 ? 35.511 -16.288 44.439 1.00 13.96 103 VAL A CA 1
ATOM 801 C C . VAL A 1 114 ? 34.663 -17.158 45.356 1.00 14.06 103 VAL A C 1
ATOM 802 O O . VAL A 1 114 ? 33.431 -17.117 45.297 1.00 13.30 103 VAL A O 1
ATOM 806 N N . LEU A 1 115 ? 35.310 -17.955 46.199 1.00 14.75 104 LEU A N 1
ATOM 807 C CA . LEU A 1 115 ? 34.585 -18.836 47.102 1.00 15.53 104 LEU A CA 1
ATOM 808 C C . LEU A 1 115 ? 33.709 -18.052 48.067 1.00 16.05 104 LEU A C 1
ATOM 809 O O . LEU A 1 115 ? 34.178 -17.133 48.731 1.00 16.91 104 LEU A O 1
ATOM 814 N N . LEU A 1 116 ? 32.441 -18.439 48.159 1.00 16.44 105 LEU A N 1
ATOM 815 C CA . LEU A 1 116 ? 31.534 -17.880 49.153 1.00 17.35 105 LEU A CA 1
ATOM 816 C C . LEU A 1 116 ? 32.086 -18.041 50.570 1.00 18.44 105 LEU A C 1
ATOM 817 O O . LEU A 1 116 ? 31.919 -17.154 51.407 1.00 18.84 105 LEU A O 1
ATOM 822 N N . SER A 1 117 ? 32.740 -19.170 50.826 1.00 19.78 106 SER A N 1
ATOM 823 C CA . SER A 1 117 ? 33.241 -19.495 52.168 1.00 21.17 106 SER A CA 1
ATOM 824 C C . SER A 1 117 ? 34.243 -18.480 52.711 1.00 22.52 106 SER A C 1
ATOM 825 O O . SER A 1 117 ? 34.391 -18.351 53.929 1.00 23.65 106 SER A O 1
ATOM 828 N N . THR A 1 118 ? 34.926 -17.753 51.830 1.00 23.68 107 THR A N 1
ATOM 829 C CA . THR A 1 118 ? 35.881 -16.739 52.278 1.00 24.86 107 THR A CA 1
ATOM 830 C C . THR A 1 118 ? 35.192 -15.531 52.932 1.00 25.81 107 THR A C 1
ATOM 831 O O . THR A 1 118 ? 35.848 -14.744 53.620 1.00 26.04 107 THR A O 1
ATOM 835 N N . PHE A 1 119 ? 33.878 -15.400 52.737 1.00 26.47 108 PHE A N 1
ATOM 836 C CA . PHE A 1 119 ? 33.099 -14.299 53.310 1.00 27.22 108 PHE A CA 1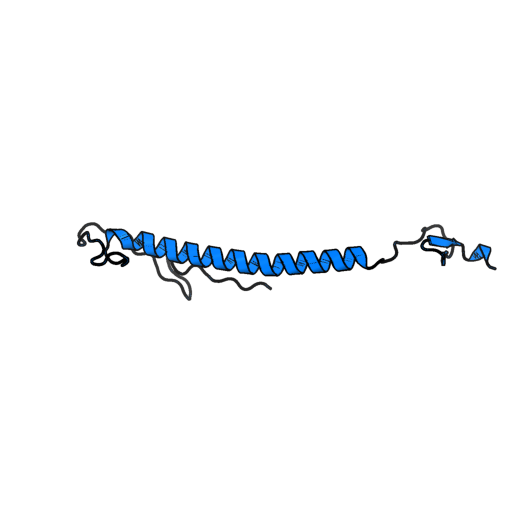
ATOM 837 C C . PHE A 1 119 ? 32.265 -14.684 54.536 1.00 28.17 108 PHE A C 1
ATOM 838 O O . PHE A 1 119 ? 31.739 -13.804 55.220 1.00 28.60 108 PHE A O 1
ATOM 846 N N . LEU A 1 120 ? 32.144 -15.981 54.811 1.00 29.18 109 LEU A N 1
ATOM 847 C CA . LEU A 1 120 ? 31.294 -16.470 55.902 1.00 29.57 109 LEU A CA 1
ATOM 848 C C . LEU A 1 120 ? 32.089 -16.743 57.179 1.00 30.20 109 LEU A C 1
ATOM 849 O O . LEU A 1 120 ? 33.318 -16.651 57.198 1.00 31.04 109 LEU A O 1
#

B-factor: mean 19.49, std 8.67, range [9.26, 96.75]

Solvent-accessible surface area: 8876 Å² total; per-residue (Å²): 195,94,128,74,68,98,57,32,52,38,108,11,115,66,66,154,76,40,56,141,16,41,121,81,108,164,87,55,127,95,85,29,42,135,96,150,196,32,61,83,21,9,106,50,70,10,94,36,12,70,88,90,20,76,72,27,84,100,145,16,113,29,64,84,117,85,46,109,86,78,41,81,67,82,89,121,91,102,135,116,52,64,171,94,91,122,14,73,216,69,91,94,59,46,51,90,105,128,58,113,83,40,49,62,73,92,113,165

Foldseek 3Di:
DFDADDQAEDCDDDDPNHDYADAQDPPDDADADDDPPDGDGNVRRNVVSVVSRVVRVVVRVVSVVVVVVVVVVVVVCVVPVLDADDDDPDPFDWDDDPNHTDGPVVVD

Nearest PDB structures (foldseek):
  2ibl-assembly1_A  TM=1.009E+00  e=6.038E-21  Tequatrovirus T4
  3j2o-assembly1_D  TM=1.010E+00  e=4.812E-13  Tequatrovirus T4
  3j2o-assembly1_B  TM=1.010E+00  e=1.526E-12  Tequatrovirus T4
  2bsg-assembly1_C  TM=1.010E+00  e=1.526E-12  Tequatrovirus T4
  3j2o-assembly1_C  TM=1.010E+00  e=3.008E-12  Tequatrovirus T4